Protein AF-A0A938BHH1-F1 (afdb_monomer)

Nearest PDB structures (foldseek):
  3c4q-assembly1_A  TM=8.054E-01  e=8.595E-05  Corynebacterium glutamicum
  3c48-assembly1_A  TM=5.389E-01  e=1.278E-04  Corynebacterium glutamicum
  4xsu-assembly1_A  TM=7.805E-01  e=1.476E-03  Nostoc sp. PCC 7120 = FACHB-418
  3c48-assembly1_B  TM=5.376E-01  e=4.202E-04  Corynebacterium glutamicum
  8qoy-assembly1_A  TM=5.980E-01  e=3.528E-02  Actinobacillus pleuropneumoniae

Mean predicted aligned error: 6.46 Å

Sequence (115 aa):
MWVQRILLDHVLTDTIVSISDVVTSHLVEERGVSPDRIVKIFNPVDTDRFHPGVSGVAVRQELGIPGNAVVIGNVSRFEKLKGYDRFLDIAAALIPEEPTLYFLMVGHGPEETPL

Solvent-accessible surface area (backbone atoms only — not comparable to full-atom values): 7222 Å² total; per-residue (Å²): 110,72,69,60,52,52,55,66,28,80,87,71,36,86,66,45,80,27,59,46,70,70,55,43,50,46,38,37,76,76,64,67,39,62,67,94,37,53,46,80,51,64,78,86,73,64,60,91,80,58,49,95,82,66,77,64,63,65,60,28,60,76,70,70,48,59,92,88,43,50,73,51,76,46,81,49,61,35,42,80,94,68,43,58,68,57,52,49,54,52,45,68,65,42,41,82,79,36,78,53,53,41,80,45,81,43,70,58,47,90,68,56,75,83,130

Secondary structure (DSSP, 8-state):
-HHHHHHHSTTT-S-EEESSHHHHHIIIIIT---GGGEEE-PPP--TTTSSTT---HHHHHHTT--TT-EEEEEES-SSGGG-HHHHHHHHHHHTTT-TTEEEEEE---TTPPP-

Foldseek 3Di:
DVVVLVCLDVPNAQAAEAADPVRLCCCCPVNVRDSVRYDYDHDDDDPVPDDPPDDCVVVCVVVVQDPQADEDEDADAPDVVSVVVVLVVVCVVPCVVDVSYHYYYHHYYPNDDDD

Structure (mmCIF, N/CA/C/O backbone):
data_AF-A0A938BHH1-F1
#
_entry.id   AF-A0A938BHH1-F1
#
loop_
_atom_site.group_PDB
_atom_site.id
_atom_site.type_symbol
_atom_site.label_atom_id
_atom_site.label_alt_id
_atom_site.label_comp_id
_atom_site.label_asym_id
_atom_site.label_entity_id
_atom_site.label_seq_id
_atom_site.pdbx_PDB_ins_code
_atom_site.Cartn_x
_atom_site.Cartn_y
_atom_site.Cartn_z
_atom_site.occupancy
_atom_site.B_iso_or_equiv
_atom_site.auth_seq_id
_atom_site.auth_comp_id
_atom_site.auth_asym_id
_atom_site.auth_atom_id
_atom_site.pdbx_PDB_model_num
ATOM 1 N N . MET A 1 1 ? 24.196 1.474 -13.546 1.00 52.25 1 MET A N 1
ATOM 2 C CA . MET A 1 1 ? 25.436 0.692 -13.787 1.00 52.25 1 MET A CA 1
ATOM 3 C C . MET A 1 1 ? 25.490 0.281 -15.256 1.00 52.25 1 MET A C 1
ATOM 5 O O . MET A 1 1 ? 24.443 -0.010 -15.813 1.00 52.25 1 MET A O 1
ATOM 9 N N . TRP A 1 2 ? 26.672 0.232 -15.871 1.00 57.12 2 TRP A N 1
ATOM 10 C CA . TRP A 1 2 ? 26.892 -0.168 -17.273 1.00 57.12 2 TRP A CA 1
ATOM 11 C C . TRP A 1 2 ? 26.218 -1.487 -17.710 1.00 57.12 2 TRP A C 1
ATOM 13 O O . TRP A 1 2 ? 25.630 -1.527 -18.784 1.00 57.12 2 TRP A O 1
ATOM 23 N N . VAL A 1 3 ? 26.194 -2.519 -16.857 1.00 63.72 3 VAL A N 1
ATOM 24 C CA . VAL A 1 3 ? 25.502 -3.802 -17.124 1.00 63.72 3 VAL A CA 1
ATOM 25 C C . VAL A 1 3 ? 24.006 -3.611 -17.393 1.00 63.72 3 VAL A C 1
ATOM 27 O O . VAL A 1 3 ? 23.453 -4.183 -18.325 1.00 63.72 3 VAL A O 1
ATOM 30 N N . GLN A 1 4 ? 23.353 -2.751 -16.611 1.00 62.34 4 GLN A N 1
ATOM 31 C CA . GLN A 1 4 ? 21.927 -2.464 -16.755 1.00 62.34 4 GLN A CA 1
ATOM 32 C C . GLN A 1 4 ? 21.632 -1.740 -18.075 1.00 62.34 4 GLN A C 1
ATOM 34 O O . GLN A 1 4 ? 20.589 -1.957 -18.672 1.00 62.34 4 GLN A O 1
ATOM 39 N N . ARG A 1 5 ? 22.578 -0.926 -18.562 1.00 64.62 5 ARG A N 1
ATOM 40 C CA . ARG A 1 5 ? 22.469 -0.257 -19.861 1.00 64.62 5 ARG A CA 1
ATOM 41 C C . ARG A 1 5 ? 22.570 -1.249 -21.019 1.00 64.62 5 ARG A C 1
ATOM 43 O O . ARG A 1 5 ? 21.797 -1.115 -21.947 1.00 64.62 5 ARG A O 1
ATOM 50 N N . ILE A 1 6 ? 23.450 -2.252 -20.934 1.00 65.44 6 ILE A N 1
ATOM 51 C CA . ILE A 1 6 ? 23.580 -3.315 -21.950 1.00 65.44 6 ILE A CA 1
ATOM 52 C C . ILE A 1 6 ? 22.319 -4.189 -22.005 1.00 65.44 6 ILE A C 1
ATOM 54 O O . ILE A 1 6 ? 21.841 -4.510 -23.085 1.00 65.44 6 ILE A O 1
ATOM 58 N N . LEU A 1 7 ? 21.756 -4.545 -20.846 1.00 69.56 7 LEU A N 1
ATOM 59 C CA . LEU A 1 7 ? 20.523 -5.339 -20.782 1.00 69.56 7 LEU A CA 1
ATOM 60 C C . LEU A 1 7 ? 19.300 -4.574 -21.303 1.00 69.56 7 LEU A C 1
ATOM 62 O O . LEU A 1 7 ? 18.398 -5.178 -21.868 1.00 69.56 7 LEU A O 1
ATOM 66 N N . LEU A 1 8 ? 19.259 -3.254 -21.123 1.00 69.50 8 LEU A N 1
ATOM 67 C CA . LEU A 1 8 ? 18.183 -2.402 -21.639 1.00 69.50 8 LEU A CA 1
ATOM 68 C C . LEU A 1 8 ? 18.419 -1.961 -23.099 1.00 69.50 8 LEU A C 1
ATOM 70 O O . LEU A 1 8 ? 17.522 -1.398 -23.731 1.00 69.50 8 LEU A O 1
ATOM 74 N N . ASP A 1 9 ? 19.601 -2.232 -23.657 1.00 67.75 9 ASP A N 1
ATOM 75 C CA . ASP A 1 9 ? 19.939 -1.948 -25.052 1.00 67.75 9 ASP A CA 1
ATOM 76 C C . ASP A 1 9 ? 19.239 -2.931 -26.012 1.00 67.75 9 ASP A C 1
ATOM 78 O O . ASP A 1 9 ? 18.754 -3.994 -25.620 1.00 67.75 9 ASP A O 1
ATOM 82 N N . HIS A 1 10 ? 19.163 -2.575 -27.291 1.00 65.62 10 HIS A N 1
ATOM 83 C CA . HIS A 1 10 ? 18.530 -3.363 -28.357 1.00 65.62 10 HIS A CA 1
ATOM 84 C C . HIS A 1 10 ? 19.254 -4.674 -28.675 1.00 65.62 10 HIS A C 1
ATOM 86 O O . HIS A 1 10 ? 18.728 -5.502 -29.408 1.00 65.62 10 HIS A O 1
ATOM 92 N N . VAL A 1 11 ? 20.466 -4.864 -28.153 1.00 69.69 11 VAL A N 1
ATOM 93 C CA . VAL A 1 11 ? 21.296 -6.031 -28.472 1.00 69.69 11 VAL A CA 1
ATOM 94 C C . VAL A 1 11 ? 20.800 -7.300 -27.770 1.00 69.69 11 VAL A C 1
ATOM 96 O O . VAL A 1 11 ? 21.000 -8.389 -28.297 1.00 69.69 11 VAL A O 1
ATOM 99 N N . LEU A 1 12 ? 20.170 -7.180 -26.594 1.00 80.19 12 LEU A N 1
ATOM 100 C CA . LEU A 1 12 ? 19.810 -8.337 -25.756 1.00 80.19 12 LEU A CA 1
ATOM 101 C C . LEU A 1 12 ? 18.330 -8.421 -25.367 1.00 80.19 12 LEU A C 1
ATOM 103 O O . LEU A 1 12 ? 17.922 -9.439 -24.811 1.00 80.19 12 LEU A O 1
ATOM 107 N N . THR A 1 13 ? 17.538 -7.381 -25.631 1.00 87.00 13 THR A N 1
ATOM 108 C CA . THR A 1 13 ? 16.140 -7.313 -25.189 1.00 87.00 13 THR A CA 1
ATOM 109 C C . THR A 1 13 ? 15.256 -6.794 -26.314 1.00 87.00 13 THR A C 1
ATOM 111 O O . THR A 1 13 ? 15.412 -5.657 -26.745 1.00 87.00 13 THR A O 1
ATOM 114 N N . ASP A 1 14 ? 14.278 -7.571 -26.768 1.00 88.81 14 ASP A N 1
ATOM 115 C CA . ASP A 1 14 ? 13.354 -7.121 -27.819 1.00 88.81 14 ASP A CA 1
ATOM 116 C C . ASP A 1 14 ? 12.275 -6.177 -27.275 1.00 88.81 14 ASP A C 1
ATOM 118 O O . ASP A 1 14 ? 11.867 -5.217 -27.926 1.00 88.81 14 ASP A O 1
ATOM 122 N N . THR A 1 15 ? 11.805 -6.428 -26.053 1.00 91.81 15 THR A N 1
ATOM 123 C CA . THR A 1 15 ? 10.688 -5.703 -25.436 1.00 91.81 15 THR A C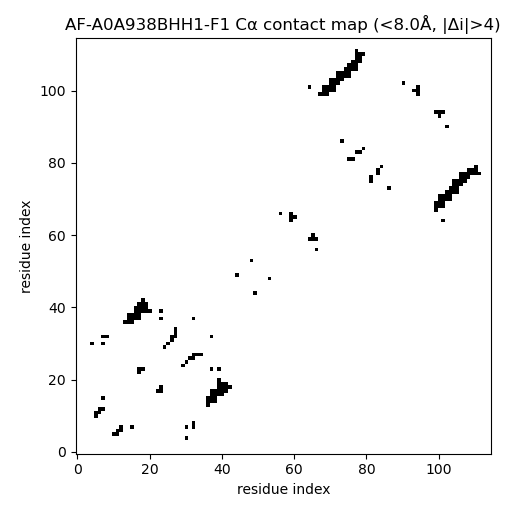A 1
ATOM 124 C C . THR A 1 15 ? 10.862 -5.640 -23.925 1.00 91.81 15 THR A C 1
ATOM 126 O O . THR A 1 15 ? 11.313 -6.597 -23.298 1.00 91.81 15 THR A O 1
ATOM 129 N N . ILE A 1 16 ? 10.478 -4.513 -23.331 1.00 93.19 16 ILE A N 1
ATOM 130 C CA . ILE A 1 16 ? 10.483 -4.299 -21.885 1.00 93.19 16 ILE A CA 1
ATOM 131 C C . ILE A 1 16 ? 9.040 -4.167 -21.414 1.00 93.19 16 ILE A C 1
ATOM 133 O O . ILE A 1 16 ? 8.290 -3.329 -21.911 1.00 93.19 16 ILE A O 1
ATOM 137 N N . VAL A 1 17 ? 8.655 -4.973 -20.427 1.00 94.69 17 VAL A N 1
ATOM 138 C CA . VAL A 1 17 ? 7.342 -4.855 -19.789 1.00 94.69 17 VAL A CA 1
ATOM 139 C C . VAL A 1 17 ? 7.453 -3.952 -18.565 1.00 94.69 17 VAL A C 1
ATOM 141 O O . VAL A 1 17 ? 8.243 -4.221 -17.660 1.00 94.69 17 VAL A O 1
ATOM 144 N N . SER A 1 18 ? 6.664 -2.879 -18.531 1.00 95.44 18 SER A N 1
ATOM 145 C CA . SER A 1 18 ? 6.553 -1.979 -17.377 1.00 95.44 18 SER A CA 1
ATOM 146 C C . SER A 1 18 ? 5.208 -2.156 -16.674 1.00 95.44 18 SER A C 1
ATOM 148 O O . SER A 1 18 ? 4.209 -2.497 -17.299 1.00 95.44 18 SER A O 1
ATOM 150 N N . ILE A 1 19 ? 5.170 -1.901 -15.365 1.00 96.12 19 ILE A N 1
ATOM 151 C CA . ILE A 1 19 ? 3.971 -2.147 -14.539 1.00 96.12 19 ILE A CA 1
ATOM 152 C C . ILE A 1 19 ? 3.189 -0.880 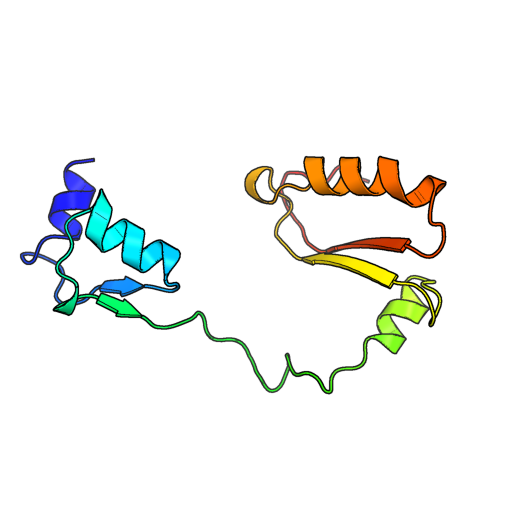-14.181 1.00 96.12 19 ILE A C 1
ATOM 154 O O . ILE A 1 19 ? 2.130 -0.956 -13.563 1.00 96.12 19 ILE A O 1
ATOM 158 N N . SER A 1 20 ? 3.725 0.295 -14.507 1.00 95.44 20 SER A N 1
ATOM 159 C CA . SER A 1 20 ? 3.115 1.582 -14.177 1.00 95.44 20 SER A CA 1
ATOM 160 C C . SER A 1 20 ? 3.655 2.700 -15.062 1.00 95.44 20 SER A C 1
ATOM 162 O O . SER A 1 20 ? 4.704 2.566 -15.700 1.00 95.44 20 SER A O 1
ATOM 164 N N . ASP A 1 21 ? 2.950 3.830 -15.069 1.00 95.31 21 ASP A N 1
ATOM 165 C CA . ASP A 1 21 ? 3.414 5.050 -15.733 1.00 95.31 21 ASP A CA 1
ATOM 166 C C . ASP A 1 21 ? 4.722 5.560 -15.131 1.00 95.31 21 ASP A C 1
ATOM 168 O O . ASP A 1 21 ? 5.643 5.877 -15.870 1.00 95.31 21 ASP A O 1
ATOM 172 N N . VAL A 1 22 ? 4.864 5.508 -13.804 1.00 95.19 22 VAL A N 1
ATOM 173 C CA . VAL A 1 22 ? 6.094 5.926 -13.110 1.00 95.19 22 VAL A CA 1
ATOM 174 C C . VAL A 1 22 ? 7.305 5.115 -13.576 1.00 95.19 22 VAL A C 1
ATOM 176 O O . VAL A 1 22 ? 8.355 5.677 -13.875 1.00 95.19 22 VAL A O 1
ATOM 179 N N . VAL A 1 23 ? 7.164 3.789 -13.676 1.00 94.75 23 VAL A N 1
ATOM 180 C CA . VAL A 1 23 ? 8.251 2.925 -14.163 1.00 94.75 23 VAL A CA 1
ATOM 181 C C . VAL A 1 23 ? 8.533 3.194 -15.641 1.00 94.75 23 VAL A C 1
ATOM 183 O O . VAL A 1 23 ? 9.692 3.214 -16.044 1.00 94.75 23 VAL A O 1
ATOM 186 N N . THR A 1 24 ? 7.494 3.430 -16.444 1.00 95.00 24 THR A N 1
ATOM 187 C CA . THR A 1 24 ? 7.635 3.753 -17.872 1.00 95.00 24 THR A CA 1
ATOM 188 C C . THR A 1 24 ? 8.405 5.057 -18.070 1.00 95.00 24 THR A C 1
ATOM 190 O O . THR A 1 24 ? 9.400 5.064 -18.790 1.00 95.00 24 THR A O 1
ATOM 193 N N . SER A 1 25 ? 8.011 6.129 -17.379 1.00 95.44 25 SER A N 1
ATOM 194 C CA . SER A 1 25 ? 8.716 7.414 -17.396 1.00 95.44 25 SER A CA 1
ATOM 195 C C . SER A 1 25 ? 10.165 7.264 -16.952 1.00 95.44 25 SER A C 1
ATOM 197 O O . SER A 1 25 ? 11.058 7.720 -17.655 1.00 95.44 25 SER A O 1
ATOM 199 N N . HIS A 1 26 ? 10.433 6.529 -15.867 1.00 94.44 26 HIS A N 1
ATOM 200 C CA . HIS A 1 26 ? 11.806 6.269 -15.423 1.00 94.44 26 HIS A CA 1
ATOM 201 C C . HIS A 1 26 ? 12.650 5.559 -16.500 1.00 94.44 26 HIS A C 1
ATOM 203 O O . HIS A 1 26 ? 13.813 5.901 -16.713 1.00 94.44 26 HIS A O 1
ATOM 209 N N . LEU A 1 27 ? 12.084 4.576 -17.209 1.00 92.69 27 LEU A N 1
ATOM 210 C CA . LEU A 1 27 ? 12.780 3.867 -18.289 1.00 92.69 27 LEU A CA 1
ATOM 211 C C . LEU A 1 27 ? 13.087 4.782 -19.485 1.00 92.69 27 LEU A C 1
ATOM 213 O O . LEU A 1 27 ? 14.172 4.697 -20.059 1.00 92.69 27 LEU A O 1
ATOM 217 N N . VAL A 1 28 ? 12.165 5.666 -19.851 1.00 93.12 28 VAL A N 1
ATOM 218 C CA . VAL A 1 28 ? 12.359 6.587 -20.979 1.00 93.12 28 VAL A CA 1
ATOM 219 C C . VAL A 1 28 ? 13.325 7.709 -20.601 1.00 93.12 28 VAL A C 1
ATOM 221 O O . VAL A 1 28 ? 14.350 7.895 -21.253 1.00 93.12 28 VAL A O 1
ATOM 224 N N . GLU A 1 29 ? 13.027 8.432 -19.526 1.00 94.31 29 GLU A N 1
ATOM 225 C CA . GLU A 1 29 ? 13.687 9.688 -19.162 1.00 94.31 29 GLU A CA 1
ATOM 226 C C . GLU A 1 29 ? 15.067 9.457 -18.543 1.00 94.31 29 GLU A C 1
ATOM 228 O O . GLU A 1 29 ? 16.029 10.142 -18.886 1.00 94.31 29 GLU A O 1
ATOM 233 N N . GLU A 1 30 ?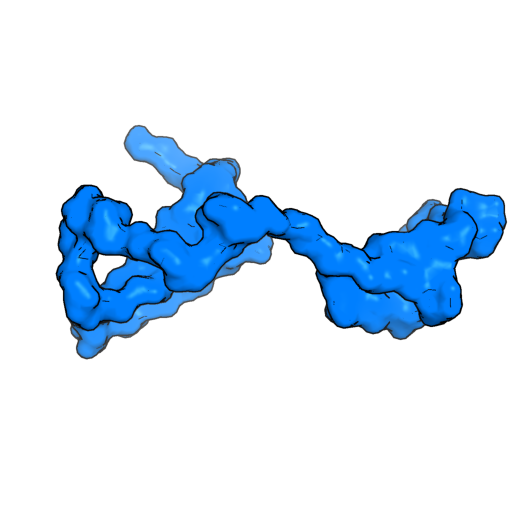 15.192 8.467 -17.656 1.00 91.06 30 GLU A N 1
ATOM 234 C CA . GLU A 1 30 ? 16.438 8.228 -16.920 1.00 91.06 30 GLU A CA 1
ATOM 235 C C . GLU A 1 30 ? 17.276 7.088 -17.503 1.00 91.06 30 GLU A C 1
ATOM 237 O O . GLU A 1 30 ? 18.487 7.018 -17.260 1.00 91.06 30 GLU A O 1
ATOM 242 N N . ARG A 1 31 ? 16.657 6.158 -18.246 1.00 87.50 31 ARG A N 1
ATOM 243 C CA . ARG A 1 31 ? 17.358 5.005 -18.843 1.00 87.50 31 ARG A CA 1
ATOM 244 C C . ARG A 1 31 ? 17.504 5.083 -20.359 1.00 87.50 31 ARG A C 1
ATOM 246 O O . ARG A 1 31 ? 18.265 4.283 -20.899 1.00 87.50 31 ARG A O 1
ATOM 253 N N . GLY A 1 32 ? 16.860 6.045 -21.025 1.00 88.75 32 GLY A N 1
ATOM 254 C CA . GLY A 1 32 ? 16.977 6.250 -22.471 1.00 88.75 32 GLY A CA 1
ATOM 255 C C . GLY A 1 32 ? 16.397 5.104 -23.301 1.00 88.75 32 GLY A C 1
ATOM 256 O O . GLY A 1 32 ? 16.836 4.880 -24.427 1.00 88.75 32 GLY A O 1
ATOM 257 N N . VAL A 1 33 ? 15.458 4.340 -22.738 1.00 90.50 33 VAL A N 1
ATOM 258 C CA . VAL A 1 33 ? 14.777 3.262 -23.455 1.00 90.50 33 VAL A CA 1
ATOM 259 C C . VAL A 1 33 ? 13.803 3.874 -24.455 1.00 90.50 33 VAL A C 1
ATOM 261 O O . VAL A 1 33 ? 13.001 4.738 -24.102 1.00 90.50 33 VAL A O 1
ATOM 264 N N . SER A 1 34 ? 13.854 3.399 -25.699 1.00 90.62 34 SER A N 1
ATOM 265 C CA . SER A 1 34 ? 12.931 3.842 -26.740 1.00 90.62 34 SER A CA 1
ATOM 266 C C . SER A 1 34 ? 11.480 3.461 -26.380 1.00 90.62 34 SER A C 1
ATOM 268 O O . SER A 1 34 ? 11.234 2.284 -26.090 1.00 90.62 34 SER A O 1
ATOM 270 N N . PRO A 1 35 ? 10.516 4.406 -26.364 1.00 91.62 35 PRO A N 1
ATOM 271 C CA . PRO A 1 35 ? 9.146 4.147 -25.905 1.00 91.62 35 PRO A CA 1
ATOM 272 C C . PRO A 1 35 ? 8.405 3.043 -26.669 1.00 91.62 35 PRO A C 1
ATOM 274 O O . PRO A 1 35 ? 7.603 2.326 -26.082 1.00 91.62 35 PRO A O 1
ATOM 277 N N . ASP A 1 36 ? 8.695 2.872 -27.958 1.00 93.06 36 ASP A N 1
ATOM 278 C CA . ASP A 1 36 ? 8.140 1.830 -28.834 1.00 93.06 36 ASP A CA 1
ATOM 279 C C . ASP A 1 36 ? 8.518 0.401 -28.411 1.00 93.06 36 ASP A C 1
ATOM 281 O O . ASP A 1 36 ? 7.878 -0.557 -28.837 1.00 93.06 36 ASP A O 1
ATOM 285 N N . ARG A 1 37 ? 9.513 0.246 -27.530 1.00 91.75 37 ARG A N 1
ATOM 286 C CA . ARG A 1 37 ? 9.911 -1.049 -26.954 1.00 91.75 37 ARG A CA 1
ATOM 287 C C . ARG A 1 37 ? 9.268 -1.343 -25.610 1.00 91.75 37 ARG A C 1
ATOM 289 O O . ARG A 1 37 ? 9.500 -2.420 -25.057 1.00 91.75 37 ARG A O 1
ATOM 296 N N . ILE A 1 38 ? 8.554 -0.382 -25.030 1.00 94.50 38 ILE A N 1
ATOM 297 C CA . ILE A 1 38 ? 7.953 -0.542 -23.713 1.00 94.50 38 ILE A CA 1
ATOM 298 C C . ILE A 1 38 ? 6.491 -0.921 -23.894 1.00 94.50 38 ILE A C 1
ATOM 300 O O . ILE A 1 38 ? 5.695 -0.165 -24.444 1.00 94.50 38 ILE A O 1
ATOM 304 N N . VAL A 1 39 ? 6.121 -2.080 -23.362 1.00 96.44 39 VAL A N 1
ATOM 305 C CA . VAL A 1 39 ? 4.725 -2.498 -23.257 1.00 96.44 39 VAL A CA 1
ATOM 306 C C . VAL A 1 39 ? 4.314 -2.385 -21.798 1.00 96.44 39 VAL A C 1
ATOM 308 O O . VAL A 1 39 ? 4.834 -3.087 -20.933 1.00 96.44 39 VAL A O 1
ATOM 311 N N . LYS A 1 40 ? 3.373 -1.487 -21.506 1.00 95.81 40 LYS A N 1
ATOM 312 C CA . LYS A 1 40 ? 2.851 -1.327 -20.148 1.00 95.81 40 LYS A CA 1
ATOM 313 C C . LYS A 1 40 ? 1.780 -2.381 -19.873 1.00 95.81 40 LYS A C 1
ATOM 315 O O . LYS A 1 40 ? 0.725 -2.366 -20.503 1.00 95.81 40 LYS A O 1
ATOM 320 N N . ILE A 1 41 ? 2.038 -3.259 -18.910 1.00 95.44 41 ILE A N 1
ATOM 321 C CA . ILE A 1 41 ? 1.108 -4.278 -18.417 1.00 95.44 41 ILE A CA 1
ATOM 322 C C . ILE A 1 41 ? 1.048 -4.147 -16.898 1.00 95.44 41 ILE A C 1
ATOM 324 O O . ILE A 1 41 ? 2.025 -4.421 -16.204 1.00 95.44 41 ILE A O 1
ATOM 328 N N . PHE A 1 42 ? -0.100 -3.718 -16.373 1.00 92.00 42 PHE A N 1
ATOM 329 C CA . PHE A 1 42 ? -0.306 -3.643 -14.928 1.00 92.00 42 PHE A CA 1
ATOM 330 C C . PHE A 1 42 ? -0.208 -5.030 -14.292 1.00 92.00 42 PHE A C 1
ATOM 332 O O . PHE A 1 42 ? -0.577 -6.033 -14.905 1.00 92.00 42 PHE A O 1
ATOM 339 N N . ASN A 1 43 ? 0.259 -5.078 -13.042 1.00 91.56 43 ASN A N 1
ATOM 340 C CA . ASN A 1 43 ? 0.302 -6.330 -12.296 1.00 91.56 43 ASN A CA 1
ATOM 341 C C . ASN A 1 43 ? -1.105 -6.948 -12.235 1.00 91.56 43 ASN A C 1
ATOM 343 O O . ASN A 1 43 ? -2.046 -6.252 -11.839 1.00 91.56 43 ASN A O 1
ATOM 347 N N . PRO A 1 44 ? -1.262 -8.229 -12.611 1.00 92.25 44 PRO A N 1
ATOM 348 C CA . PRO A 1 44 ? -2.554 -8.885 -12.554 1.00 92.25 44 PRO A CA 1
ATOM 349 C C . PRO A 1 44 ? -3.016 -9.022 -11.101 1.00 92.25 44 PRO A C 1
ATOM 351 O O . PRO A 1 44 ? -2.213 -9.206 -10.184 1.00 92.25 44 PRO 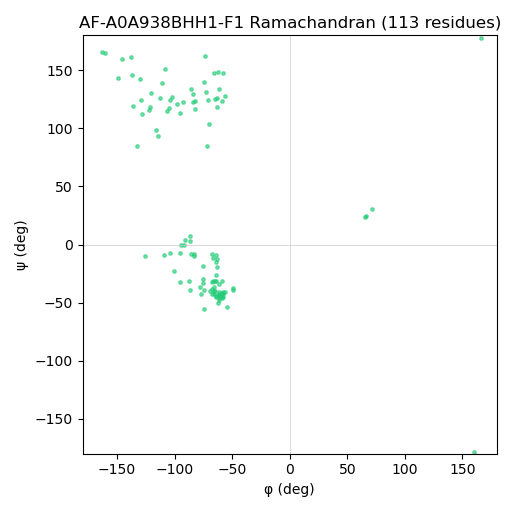A O 1
ATOM 354 N N . VAL A 1 45 ? -4.329 -8.963 -10.909 1.00 92.94 45 VAL A N 1
ATOM 355 C CA . VAL A 1 45 ? -5.001 -9.208 -9.633 1.00 92.94 45 VAL A CA 1
ATOM 356 C C . VAL A 1 45 ? -6.131 -10.205 -9.868 1.00 92.94 45 VAL A C 1
ATOM 358 O O . VAL A 1 45 ? -6.771 -10.178 -10.917 1.00 92.94 45 VAL A O 1
ATOM 361 N N . ASP A 1 46 ? -6.352 -11.104 -8.913 1.00 95.81 46 ASP A N 1
ATOM 362 C CA . ASP A 1 46 ? -7.462 -12.057 -8.952 1.00 95.81 46 ASP A CA 1
ATOM 363 C C . ASP A 1 46 ? -8.787 -11.309 -8.737 1.00 95.81 46 ASP A C 1
ATOM 365 O O . ASP A 1 46 ? -9.095 -10.895 -7.622 1.00 95.81 46 ASP A O 1
ATOM 369 N N . THR A 1 47 ? -9.558 -11.097 -9.801 1.00 95.75 47 THR A N 1
ATOM 370 C CA . THR A 1 47 ? -10.813 -10.333 -9.738 1.00 95.75 47 THR A CA 1
ATOM 371 C C . THR A 1 47 ? -11.967 -11.099 -9.103 1.00 95.75 47 THR A C 1
ATOM 373 O O . THR A 1 47 ? -12.927 -10.468 -8.669 1.00 95.75 47 THR A O 1
ATOM 376 N N . ASP A 1 48 ? -11.881 -12.428 -9.014 1.00 95.94 48 ASP A N 1
ATOM 377 C CA . ASP A 1 48 ? -12.882 -13.237 -8.313 1.00 95.94 48 ASP A CA 1
ATOM 378 C C . ASP A 1 48 ? -12.698 -13.105 -6.799 1.00 95.94 48 ASP A C 1
ATOM 380 O O . ASP A 1 48 ? -13.665 -13.097 -6.039 1.00 95.94 48 ASP A O 1
ATOM 384 N N . ARG A 1 49 ? -11.450 -12.936 -6.350 1.00 94.69 49 ARG A N 1
ATOM 385 C CA . ARG A 1 49 ? -11.112 -12.689 -4.945 1.00 94.69 49 ARG A CA 1
ATOM 386 C C . ARG A 1 49 ? -11.161 -11.212 -4.553 1.00 94.69 49 ARG A C 1
ATOM 388 O O . ARG A 1 49 ? -11.555 -10.894 -3.434 1.00 94.69 49 ARG A O 1
ATOM 395 N N . PHE A 1 50 ? -10.709 -10.314 -5.424 1.00 93.56 50 PHE A N 1
ATOM 396 C CA . PHE A 1 50 ? -10.569 -8.883 -5.152 1.00 93.56 50 PHE A CA 1
ATOM 397 C C . PHE A 1 50 ? -11.532 -8.083 -6.025 1.00 93.56 50 PHE A C 1
ATOM 399 O O . PHE A 1 50 ? -11.217 -7.696 -7.150 1.00 93.56 50 PHE A O 1
ATOM 406 N N . HIS A 1 51 ? -12.710 -7.794 -5.477 1.00 95.31 51 HIS A N 1
ATOM 407 C CA . HIS A 1 51 ? -13.729 -7.004 -6.158 1.00 95.31 51 HIS A CA 1
ATOM 408 C C . HIS A 1 51 ? -14.528 -6.137 -5.169 1.00 95.31 51 HIS A C 1
ATOM 410 O O . HIS A 1 51 ? -14.589 -6.448 -3.978 1.00 95.31 51 HIS A O 1
ATOM 416 N N . PRO A 1 52 ? -15.207 -5.070 -5.635 1.00 94.19 52 PRO A N 1
ATOM 417 C CA . PRO A 1 52 ? -15.954 -4.151 -4.764 1.00 94.19 52 PRO A CA 1
ATOM 418 C C . PRO A 1 52 ? -17.129 -4.779 -3.997 1.00 94.19 52 PRO A C 1
ATOM 420 O O . PRO A 1 52 ? -17.682 -4.153 -3.100 1.00 94.19 52 PRO A O 1
ATOM 423 N N . GLY A 1 53 ? -17.535 -5.996 -4.368 1.00 95.38 53 GLY A N 1
ATOM 424 C CA . GLY A 1 53 ? -18.608 -6.737 -3.701 1.00 95.38 53 GLY A CA 1
ATOM 425 C C . GLY A 1 53 ? -18.159 -7.501 -2.452 1.00 95.38 53 GLY A C 1
ATOM 426 O O . GLY A 1 53 ? -19.007 -8.032 -1.738 1.00 95.38 53 GLY A O 1
ATOM 427 N N . VAL A 1 54 ? -16.853 -7.578 -2.178 1.00 93.81 54 VAL A N 1
ATOM 428 C CA . VAL A 1 54 ? -16.335 -8.221 -0.965 1.00 93.81 54 VAL A CA 1
ATOM 429 C C . VAL A 1 54 ? -16.667 -7.357 0.252 1.00 93.81 54 VAL A C 1
ATOM 431 O O . VAL A 1 54 ? -16.302 -6.185 0.322 1.00 93.81 54 VAL A O 1
ATOM 434 N N . SER A 1 55 ? -17.351 -7.942 1.236 1.00 93.62 55 SER A N 1
ATOM 435 C CA . SER A 1 55 ? -17.712 -7.253 2.478 1.00 93.62 55 SER A CA 1
ATOM 436 C C . SER A 1 55 ? -16.592 -7.323 3.516 1.00 93.62 55 SER A C 1
ATOM 438 O O . SER A 1 55 ? -16.070 -8.395 3.810 1.00 93.62 55 SER A O 1
ATOM 440 N N . GLY A 1 56 ? -16.281 -6.186 4.145 1.00 93.00 56 GLY A N 1
ATOM 441 C CA . GLY A 1 56 ? -15.346 -6.105 5.274 1.00 93.00 56 GLY A CA 1
A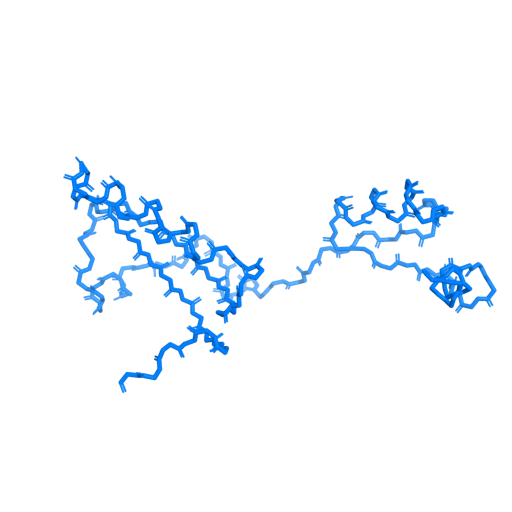TOM 442 C C . GLY A 1 56 ? -15.975 -6.354 6.652 1.00 93.00 56 GLY A C 1
ATOM 443 O O . GLY A 1 56 ? -15.285 -6.213 7.659 1.00 93.00 56 GLY A O 1
ATOM 444 N N . VAL A 1 57 ? -17.274 -6.676 6.735 1.00 95.50 57 VAL A N 1
ATOM 445 C CA . VAL A 1 57 ? -18.009 -6.772 8.015 1.00 95.50 57 VAL A CA 1
ATOM 446 C C . VAL A 1 57 ? -17.429 -7.839 8.943 1.00 95.50 57 VAL A C 1
ATOM 448 O O . VAL A 1 57 ? -17.238 -7.559 10.122 1.00 95.50 57 VAL A O 1
ATOM 451 N N . ALA A 1 58 ? -17.108 -9.026 8.420 1.00 95.12 58 ALA A N 1
ATOM 452 C CA . ALA A 1 58 ? -16.574 -10.123 9.230 1.00 95.12 58 ALA A CA 1
ATOM 453 C C . ALA A 1 58 ? -15.236 -9.747 9.889 1.00 95.12 58 ALA A C 1
ATOM 455 O O . ALA A 1 58 ? -15.080 -9.899 11.095 1.00 95.12 58 ALA A O 1
ATOM 456 N N . VAL A 1 59 ? -14.317 -9.153 9.119 1.00 94.69 59 VAL A N 1
ATOM 457 C CA . VAL A 1 59 ? -13.009 -8.696 9.622 1.00 94.69 59 VAL A CA 1
ATOM 45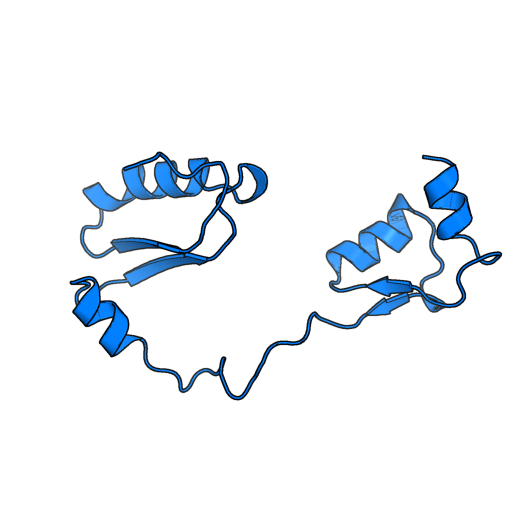8 C C . VAL A 1 59 ? -13.171 -7.576 10.650 1.00 94.69 59 VAL A C 1
ATOM 460 O O . VAL A 1 59 ? -12.489 -7.561 11.669 1.00 94.69 59 VAL A O 1
ATOM 463 N N . ARG A 1 60 ? -14.103 -6.640 10.427 1.00 96.19 60 ARG A N 1
ATOM 464 C CA . ARG A 1 60 ? -14.395 -5.587 11.411 1.00 96.19 60 ARG A CA 1
ATOM 465 C C . ARG A 1 60 ? -14.889 -6.170 12.730 1.00 96.19 60 ARG A C 1
ATOM 467 O O . ARG A 1 60 ? -14.433 -5.731 13.777 1.00 96.19 60 ARG A O 1
ATOM 474 N N . GLN A 1 61 ? -15.784 -7.155 12.683 1.00 96.56 61 GLN A N 1
ATOM 475 C CA . GLN A 1 61 ? -16.288 -7.831 13.880 1.00 96.56 61 GLN A CA 1
ATOM 476 C C . GLN A 1 61 ? -15.181 -8.593 14.612 1.00 96.56 61 GLN A C 1
ATOM 478 O O . GLN A 1 61 ? -15.061 -8.454 15.825 1.00 96.56 61 GLN A O 1
ATOM 483 N N . GLU A 1 62 ? -14.356 -9.341 13.879 1.00 96.94 62 GLU A N 1
ATOM 484 C CA . GLU A 1 62 ? -13.213 -10.082 14.424 1.00 96.94 62 GLU A CA 1
ATOM 485 C C . GLU A 1 62 ? -12.222 -9.161 15.148 1.00 96.94 62 GLU A C 1
ATOM 487 O O . GLU A 1 62 ? -11.751 -9.485 16.235 1.00 96.94 62 GLU A O 1
ATOM 492 N N . LEU A 1 63 ? -11.960 -7.980 14.582 1.00 96.06 63 LEU A N 1
ATOM 493 C CA . LEU A 1 63 ? -11.022 -6.997 15.127 1.00 96.06 63 LEU A CA 1
ATOM 494 C C . LEU A 1 63 ? -11.668 -5.982 16.089 1.00 96.06 63 LEU A C 1
ATOM 496 O O . LEU A 1 63 ? -11.000 -5.049 16.528 1.00 96.06 63 LEU A O 1
ATOM 500 N N . GLY A 1 64 ? -12.962 -6.116 16.400 1.00 96.50 64 GLY A N 1
ATOM 501 C CA . GLY A 1 64 ? -13.678 -5.188 17.284 1.00 96.50 64 GLY A CA 1
ATOM 502 C C . GLY A 1 64 ? -13.821 -3.758 16.739 1.00 96.50 64 GLY A C 1
ATOM 503 O O . GLY A 1 64 ? -13.994 -2.818 17.512 1.00 96.50 64 GLY A O 1
ATOM 504 N N . ILE A 1 65 ? -13.749 -3.573 15.419 1.00 96.94 65 ILE A N 1
ATOM 505 C CA . ILE A 1 65 ? -13.865 -2.272 14.751 1.00 96.94 65 ILE A CA 1
ATOM 506 C C . ILE A 1 65 ? -15.354 -1.905 14.594 1.00 96.94 65 ILE A C 1
ATOM 508 O O . ILE A 1 65 ? -16.099 -2.648 13.943 1.00 96.94 65 ILE A O 1
ATOM 512 N N . PRO A 1 66 ? -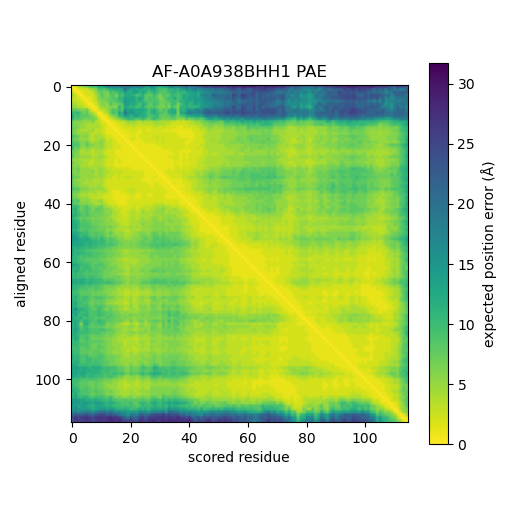15.807 -0.744 15.108 1.00 96.38 66 PRO A N 1
ATOM 513 C CA . PRO A 1 66 ? -17.184 -0.287 14.946 1.00 96.38 66 PRO A CA 1
ATOM 514 C C . PRO A 1 66 ? -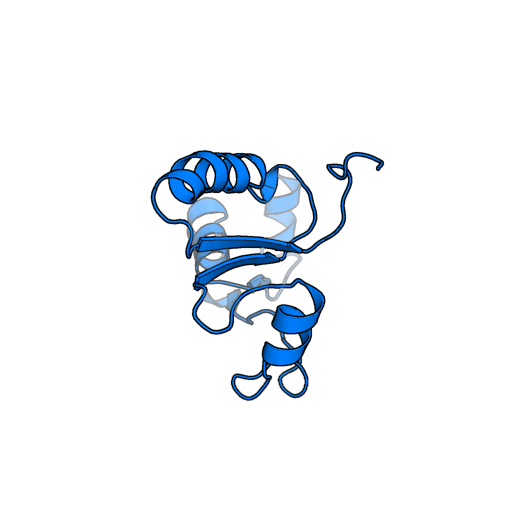17.604 -0.149 13.476 1.00 96.38 66 PRO A C 1
ATOM 516 O O . PRO A 1 66 ? -16.819 0.226 12.602 1.00 96.38 66 PRO A O 1
ATOM 519 N N . GLY A 1 67 ? -18.883 -0.404 13.188 1.00 94.81 67 GLY A N 1
ATOM 520 C CA . GLY A 1 67 ? -19.417 -0.325 11.822 1.00 94.81 67 GLY A CA 1
ATOM 521 C C . GLY A 1 67 ? -19.373 1.082 11.211 1.00 94.81 67 GLY A C 1
ATOM 522 O O . GLY A 1 67 ? -19.278 1.216 9.996 1.00 94.81 67 GLY A O 1
ATOM 523 N N . ASN A 1 68 ? -19.400 2.123 12.046 1.00 94.06 68 ASN A N 1
ATOM 524 C CA . ASN A 1 68 ? -19.288 3.528 11.649 1.00 94.06 68 ASN A CA 1
ATOM 525 C C . ASN A 1 68 ? -17.843 4.060 11.665 1.00 94.06 68 ASN A C 1
ATOM 527 O O . ASN A 1 68 ? -17.638 5.231 11.357 1.00 94.06 68 ASN A O 1
ATOM 531 N N . ALA A 1 69 ? -16.856 3.237 12.036 1.00 96.62 69 ALA A N 1
ATOM 532 C CA . ALA A 1 69 ? -15.462 3.655 12.092 1.00 96.62 69 ALA A CA 1
ATOM 533 C C . ALA A 1 69 ? -14.845 3.792 10.695 1.00 96.62 69 ALA A C 1
ATOM 535 O O . ALA A 1 69 ? -15.025 2.930 9.817 1.00 96.62 69 ALA A O 1
ATOM 536 N N . VAL A 1 70 ? -14.031 4.831 10.525 1.00 96.62 70 VAL A N 1
ATOM 537 C CA . VAL A 1 70 ? -13.194 5.016 9.338 1.00 96.62 70 VAL A CA 1
ATOM 538 C C . VAL A 1 70 ? -11.913 4.217 9.541 1.00 96.62 70 VAL A C 1
ATOM 540 O O . VAL A 1 70 ? -11.197 4.415 10.518 1.00 96.62 70 VAL A O 1
ATOM 543 N N . VAL A 1 71 ? -11.624 3.302 8.615 1.00 96.56 71 VAL A N 1
ATOM 544 C CA . VAL A 1 71 ? -10.426 2.457 8.685 1.00 96.56 71 VAL A CA 1
ATOM 545 C C . VAL A 1 71 ? -9.403 2.959 7.680 1.00 96.56 71 VAL A C 1
ATOM 547 O O . VAL A 1 71 ? -9.648 2.928 6.475 1.00 96.56 71 VAL A O 1
ATOM 550 N N . ILE A 1 72 ? -8.251 3.388 8.183 1.00 96.88 72 ILE A N 1
ATOM 551 C CA . ILE A 1 72 ? -7.067 3.708 7.392 1.00 96.88 72 ILE A CA 1
ATOM 552 C C . ILE A 1 72 ? -6.185 2.458 7.394 1.00 96.88 72 ILE A C 1
ATOM 554 O O . ILE A 1 72 ? -5.710 2.025 8.441 1.00 96.88 72 ILE A O 1
ATOM 558 N N . GLY A 1 73 ? -6.022 1.831 6.228 1.00 94.50 73 GLY A N 1
ATOM 559 C CA . GLY A 1 73 ? -5.324 0.552 6.087 1.00 94.50 73 GLY A CA 1
ATOM 560 C C . GLY A 1 73 ? -3.985 0.664 5.359 1.00 94.50 73 GLY A C 1
ATOM 561 O O . GLY A 1 73 ? -3.895 1.339 4.335 1.00 94.50 73 GLY A O 1
ATOM 562 N N . ASN A 1 74 ? -2.970 -0.058 5.836 1.00 94.31 74 ASN A N 1
ATOM 563 C CA . ASN A 1 74 ? -1.738 -0.350 5.101 1.00 94.31 74 ASN A CA 1
ATOM 564 C C . ASN A 1 74 ? -1.580 -1.869 4.976 1.00 94.31 74 ASN A C 1
ATOM 566 O O . ASN A 1 74 ? -1.487 -2.567 5.983 1.00 94.31 74 ASN A O 1
ATOM 570 N N . VAL A 1 75 ? -1.568 -2.375 3.740 1.00 93.88 75 VAL A N 1
ATOM 571 C CA . VAL A 1 75 ? -1.370 -3.800 3.450 1.00 93.88 75 VAL A CA 1
ATOM 572 C C . VAL A 1 75 ? -0.078 -3.960 2.662 1.00 93.88 75 VAL A C 1
ATOM 574 O O . VAL A 1 75 ? -0.042 -3.724 1.452 1.00 93.88 75 VAL A O 1
ATOM 577 N N . SER A 1 76 ? 1.006 -4.326 3.337 1.00 93.31 76 SER A N 1
ATOM 578 C CA . SER A 1 76 ? 2.307 -4.514 2.696 1.00 93.31 76 SER A CA 1
ATOM 579 C C . SER A 1 76 ? 3.277 -5.309 3.571 1.00 93.31 76 SER A C 1
ATOM 581 O O . SER A 1 76 ? 3.059 -5.491 4.762 1.00 93.31 76 SER A O 1
ATOM 583 N N . ARG A 1 77 ? 4.381 -5.790 2.997 1.00 92.44 77 ARG A N 1
ATOM 584 C CA . ARG A 1 77 ? 5.448 -6.443 3.770 1.00 92.44 77 ARG A CA 1
ATOM 585 C C . ARG A 1 77 ? 6.043 -5.468 4.791 1.00 92.44 77 ARG A C 1
ATOM 587 O O . ARG A 1 77 ? 6.342 -4.342 4.411 1.00 92.44 77 ARG A O 1
ATOM 594 N N . PHE A 1 78 ? 6.242 -5.888 6.039 1.00 90.75 78 PHE A N 1
ATOM 595 C CA . PHE A 1 78 ? 6.789 -5.036 7.104 1.00 90.75 78 PHE A CA 1
ATOM 596 C C . PHE A 1 78 ? 8.278 -4.781 6.875 1.00 90.75 78 PHE A C 1
ATOM 598 O O . PHE A 1 78 ? 9.152 -5.500 7.352 1.00 90.75 78 PHE A O 1
ATOM 605 N N . GLU A 1 79 ? 8.544 -3.767 6.060 1.00 89.88 79 GLU A N 1
ATOM 606 C CA . GLU A 1 79 ? 9.863 -3.291 5.677 1.00 89.88 79 GLU A CA 1
ATOM 607 C C . GLU A 1 79 ? 9.870 -1.768 5.708 1.00 89.88 79 GLU A C 1
ATOM 609 O O . GLU A 1 79 ? 8.896 -1.121 5.313 1.00 89.88 79 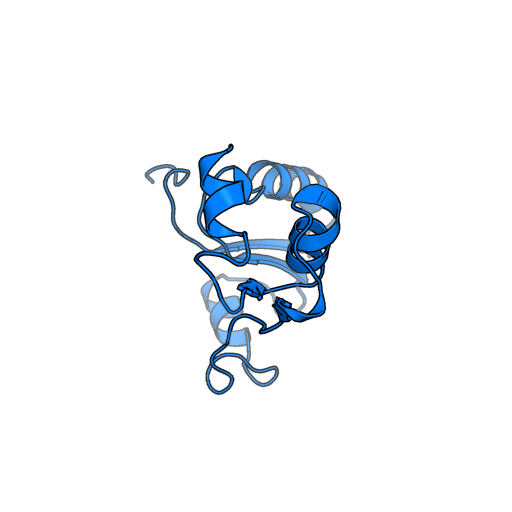GLU A O 1
ATOM 614 N N . LYS A 1 80 ? 11.008 -1.183 6.082 1.00 86.38 80 LYS A N 1
ATOM 615 C CA . LYS A 1 80 ? 11.192 0.271 6.162 1.00 86.38 80 LYS A CA 1
ATOM 616 C C . LYS A 1 80 ? 10.733 1.035 4.912 1.00 86.38 80 LYS A C 1
ATOM 618 O O . LYS A 1 80 ? 10.144 2.106 5.015 1.00 86.38 80 LYS A O 1
ATOM 623 N N . LEU A 1 81 ? 10.945 0.473 3.719 1.00 91.06 81 LEU A N 1
ATOM 624 C CA . LEU A 1 81 ? 10.544 1.092 2.445 1.00 91.06 81 LEU A CA 1
ATOM 625 C C . LEU A 1 81 ? 9.021 1.192 2.245 1.00 91.06 81 LEU A C 1
ATOM 627 O O . LEU A 1 81 ? 8.578 1.809 1.277 1.00 91.06 81 LEU A O 1
ATOM 631 N N . LYS A 1 82 ? 8.213 0.591 3.124 1.00 90.88 82 LYS A N 1
ATOM 632 C CA . LYS A 1 82 ? 6.747 0.683 3.100 1.00 90.88 82 LYS A CA 1
ATOM 633 C C . LYS A 1 82 ? 6.179 1.783 3.995 1.00 90.88 82 LYS A C 1
ATOM 635 O O . LYS A 1 82 ? 4.968 1.988 3.987 1.00 90.88 82 LYS A O 1
ATOM 640 N N . GLY A 1 83 ? 7.039 2.526 4.697 1.00 90.75 83 GLY A N 1
ATOM 641 C CA . GLY A 1 83 ? 6.647 3.735 5.425 1.00 90.75 83 GLY A CA 1
ATOM 642 C C . GLY A 1 83 ? 5.802 3.472 6.672 1.00 90.75 83 GLY A C 1
ATOM 643 O O . GLY A 1 83 ? 4.942 4.286 7.005 1.00 90.75 83 GLY A O 1
ATOM 644 N N . TYR A 1 84 ? 6.001 2.325 7.328 1.00 89.69 84 TYR A N 1
ATOM 645 C CA . TYR A 1 84 ? 5.281 1.960 8.553 1.00 89.69 84 TYR A CA 1
ATOM 646 C C . TYR A 1 84 ? 5.582 2.890 9.732 1.00 89.69 84 TYR A C 1
ATOM 648 O O . TYR A 1 84 ? 4.695 3.159 10.534 1.00 89.69 84 TYR A O 1
ATOM 656 N N . ASP A 1 85 ? 6.794 3.437 9.784 1.00 90.38 85 ASP A N 1
ATOM 657 C CA . ASP A 1 85 ? 7.187 4.511 10.698 1.00 90.38 85 ASP A CA 1
ATOM 658 C C . ASP A 1 85 ? 6.240 5.713 10.581 1.00 90.38 85 ASP A C 1
ATOM 660 O O . ASP A 1 85 ? 5.584 6.098 11.545 1.00 90.38 85 ASP A O 1
ATOM 664 N N . ARG A 1 86 ? 6.059 6.229 9.362 1.00 93.88 86 ARG A N 1
ATOM 665 C CA . ARG A 1 86 ? 5.167 7.367 9.107 1.00 93.88 86 ARG A CA 1
ATOM 666 C C . ARG A 1 86 ? 3.710 7.025 9.368 1.00 93.88 86 ARG A C 1
ATOM 668 O O . ARG A 1 86 ? 2.949 7.878 9.810 1.00 93.88 86 ARG A O 1
ATOM 675 N N . PHE A 1 87 ? 3.304 5.797 9.055 1.00 94.94 87 PHE A N 1
ATOM 676 C CA . PHE A 1 87 ? 1.941 5.340 9.304 1.00 94.94 87 PHE A CA 1
ATOM 677 C C . PHE A 1 87 ? 1.613 5.368 10.803 1.00 94.94 87 PHE A C 1
ATOM 679 O O . PHE A 1 87 ? 0.544 5.840 11.185 1.00 94.94 87 PHE A O 1
ATOM 686 N N . LEU A 1 88 ? 2.554 4.931 11.645 1.00 93.56 88 LEU A N 1
ATOM 687 C CA . LEU A 1 88 ? 2.444 4.999 13.100 1.00 93.56 88 LEU A CA 1
ATOM 688 C C . LEU A 1 88 ? 2.476 6.439 13.621 1.00 93.56 88 LEU A C 1
ATOM 690 O O . LEU A 1 88 ? 1.653 6.774 14.469 1.00 93.56 88 LEU A O 1
ATOM 694 N N . ASP A 1 89 ? 3.351 7.296 13.089 1.00 95.69 89 ASP A N 1
ATOM 695 C CA . ASP A 1 89 ? 3.401 8.717 13.465 1.00 95.69 89 ASP A CA 1
ATOM 696 C C . ASP A 1 89 ? 2.057 9.416 13.199 1.00 95.69 89 ASP A C 1
ATOM 698 O O . ASP A 1 89 ? 1.541 10.146 14.047 1.00 95.69 89 ASP A O 1
ATOM 702 N N . ILE A 1 90 ? 1.449 9.151 12.037 1.00 96.00 90 ILE A N 1
ATOM 703 C CA . ILE A 1 90 ? 0.127 9.680 11.672 1.00 96.00 90 ILE A CA 1
ATOM 704 C C . ILE A 1 90 ? -0.952 9.135 12.614 1.00 96.00 90 ILE A C 1
ATOM 706 O O . ILE A 1 90 ? -1.800 9.898 13.077 1.00 96.00 90 ILE A O 1
ATOM 710 N N . ALA A 1 91 ? -0.924 7.836 12.919 1.00 96.06 91 ALA A N 1
ATOM 711 C CA . ALA A 1 91 ? -1.880 7.223 13.835 1.00 96.06 91 ALA A CA 1
ATOM 712 C C . ALA A 1 91 ? -1.792 7.841 15.239 1.00 96.06 91 ALA A C 1
ATOM 714 O O . ALA A 1 91 ? -2.809 8.235 15.807 1.00 96.06 91 ALA A O 1
ATOM 715 N N . ALA A 1 92 ? -0.577 7.983 15.774 1.00 95.88 92 ALA A N 1
ATOM 716 C CA . ALA A 1 92 ? -0.331 8.570 17.087 1.00 95.88 92 ALA A CA 1
ATOM 717 C C . ALA A 1 92 ? -0.796 10.032 17.174 1.00 95.88 92 ALA A C 1
ATOM 719 O O . ALA A 1 92 ? -1.279 10.453 18.224 1.00 95.88 92 ALA A O 1
ATOM 720 N N . ALA A 1 93 ? -0.684 10.788 16.079 1.00 96.88 93 ALA A N 1
ATOM 721 C CA . ALA A 1 93 ? -1.150 12.168 16.013 1.00 96.88 93 ALA A CA 1
ATOM 722 C C . ALA A 1 93 ? -2.681 12.286 15.914 1.00 96.88 93 ALA A C 1
ATOM 724 O O . ALA A 1 93 ? -3.255 13.182 16.524 1.00 96.88 93 ALA A O 1
ATOM 725 N N . LEU A 1 94 ? -3.346 11.403 15.159 1.00 97.00 94 LEU A N 1
ATOM 726 C CA . LEU A 1 94 ? -4.766 11.562 14.819 1.00 97.00 94 LEU A CA 1
ATOM 727 C C . LEU A 1 94 ? -5.736 10.821 15.743 1.00 97.00 94 LEU A C 1
ATOM 729 O O . LEU A 1 94 ? -6.837 11.312 15.971 1.00 97.00 94 LEU A O 1
ATOM 733 N N . ILE A 1 95 ? -5.358 9.662 16.291 1.00 95.19 95 ILE A N 1
ATOM 734 C CA . ILE A 1 95 ? -6.236 8.878 17.181 1.00 95.19 95 ILE A CA 1
ATOM 735 C C . ILE A 1 95 ? -6.732 9.693 18.395 1.00 95.19 95 ILE A C 1
ATOM 737 O O . ILE A 1 95 ? -7.910 9.562 18.734 1.00 95.19 95 ILE A O 1
ATOM 741 N N . PRO A 1 96 ? -5.905 10.534 19.057 1.00 95.69 96 PRO A N 1
ATOM 742 C CA . PRO A 1 96 ? -6.371 11.341 20.185 1.00 95.69 96 PRO A CA 1
ATOM 743 C C . PRO A 1 96 ? -7.423 12.391 19.808 1.00 95.69 96 PRO A C 1
ATOM 745 O O . PRO A 1 96 ? -8.272 12.713 20.637 1.00 95.69 96 PRO A O 1
ATOM 748 N N . GLU A 1 97 ? -7.360 12.930 18.588 1.00 96.44 97 GLU A N 1
ATOM 749 C CA . GLU A 1 97 ? -8.281 13.971 18.119 1.00 96.44 97 GLU A CA 1
ATOM 750 C C . GLU A 1 97 ? -9.552 13.383 17.497 1.00 96.44 97 GLU A C 1
ATOM 752 O O . GLU A 1 97 ? -10.627 13.961 17.638 1.00 96.44 97 GLU A O 1
ATOM 757 N N . GLU A 1 98 ? -9.455 12.206 16.872 1.00 95.44 98 GLU A N 1
ATOM 758 C CA . GLU A 1 98 ? -10.560 11.556 16.169 1.00 95.44 98 GLU A CA 1
ATOM 759 C C . GLU A 1 98 ? -10.690 10.069 16.553 1.00 95.44 98 GLU A C 1
ATOM 761 O O . GLU A 1 98 ? -10.232 9.182 15.824 1.00 95.44 98 GLU A O 1
ATOM 766 N N . PRO A 1 99 ? -11.394 9.748 17.659 1.00 91.31 99 PRO A N 1
ATOM 767 C CA . PRO A 1 99 ? -11.555 8.372 18.150 1.00 91.31 99 PRO A CA 1
ATOM 768 C C . PRO A 1 99 ? -12.320 7.431 17.206 1.00 91.31 99 PRO A C 1
ATOM 770 O O . PRO A 1 99 ? -12.413 6.231 17.455 1.00 91.31 99 PRO A O 1
ATOM 773 N N . THR A 1 100 ? -12.921 7.967 16.140 1.00 95.81 100 THR A N 1
ATOM 774 C CA . THR A 1 100 ? -13.602 7.178 15.103 1.00 95.81 100 THR A CA 1
ATOM 775 C C . THR A 1 100 ? -12.642 6.625 14.046 1.00 95.81 100 THR A C 1
ATOM 777 O O . THR A 1 100 ? -13.051 5.785 13.235 1.00 95.81 100 THR A O 1
ATOM 780 N N . LEU A 1 101 ? -11.378 7.069 14.053 1.00 97.50 101 LEU A N 1
ATOM 781 C CA . LEU A 1 101 ? -10.326 6.578 13.171 1.00 97.50 101 LEU A CA 1
ATOM 782 C C . LEU A 1 101 ? -9.684 5.315 13.739 1.00 97.50 101 LEU A C 1
ATOM 784 O O . LEU A 1 101 ? -9.224 5.275 14.877 1.00 97.50 101 LEU A O 1
ATOM 788 N N . TYR A 1 102 ? -9.597 4.294 12.897 1.00 97.12 102 TYR A N 1
ATOM 789 C CA . TYR A 1 102 ? -8.911 3.045 13.191 1.00 97.12 102 TYR A CA 1
ATOM 790 C C . TYR A 1 102 ? -7.804 2.839 12.167 1.00 97.12 102 TYR A C 1
ATOM 792 O O . TYR A 1 102 ? -8.034 2.921 10.961 1.00 97.12 102 TYR A O 1
ATOM 800 N N . PHE A 1 103 ? -6.603 2.545 12.650 1.00 96.88 103 PHE A N 1
ATOM 801 C CA . PHE A 1 103 ? -5.444 2.273 11.810 1.00 96.88 103 PHE A CA 1
ATOM 802 C C . PHE A 1 103 ? -5.177 0.771 11.799 1.00 96.88 103 PHE A C 1
ATOM 804 O O . PHE A 1 103 ? -5.028 0.159 12.855 1.00 96.88 103 PHE A O 1
ATOM 811 N N . LEU A 1 104 ? -5.129 0.173 10.608 1.00 95.44 104 LEU A N 1
ATOM 812 C CA . LEU A 1 104 ? -4.912 -1.261 10.430 1.00 95.44 104 LEU A CA 1
ATOM 813 C C . LEU A 1 104 ? -3.672 -1.509 9.568 1.00 95.44 104 LEU A C 1
ATOM 815 O O . LEU A 1 104 ? -3.648 -1.162 8.388 1.00 95.44 104 LEU A O 1
ATOM 819 N N . MET A 1 105 ? -2.657 -2.140 10.154 1.00 93.38 105 MET A N 1
ATOM 820 C CA . MET A 1 105 ? -1.467 -2.615 9.444 1.00 93.38 105 MET A CA 1
ATOM 821 C C . MET A 1 105 ? -1.587 -4.121 9.226 1.00 93.38 105 MET A C 1
ATOM 823 O O . MET A 1 105 ? -1.817 -4.864 10.177 1.00 93.38 105 MET A O 1
ATOM 827 N N . VAL A 1 106 ? -1.440 -4.573 7.983 1.00 93.12 106 VAL A N 1
ATOM 828 C CA . VAL A 1 106 ? -1.560 -5.986 7.609 1.00 93.12 106 VAL A CA 1
ATOM 829 C C . VAL A 1 106 ? -0.349 -6.395 6.791 1.00 93.12 106 VAL A C 1
ATOM 831 O O . VAL A 1 106 ? -0.064 -5.823 5.739 1.00 93.12 106 VAL A O 1
ATOM 834 N N . GLY A 1 107 ? 0.344 -7.427 7.242 1.00 91.00 107 GLY A N 1
ATOM 835 C CA . GLY A 1 107 ? 1.539 -7.910 6.579 1.00 91.00 107 GLY A CA 1
ATOM 836 C C . GLY A 1 107 ? 2.386 -8.747 7.512 1.00 91.00 107 GLY A C 1
ATOM 837 O O . GLY A 1 107 ? 2.004 -8.979 8.650 1.00 91.00 107 GLY A O 1
ATOM 838 N N . HIS A 1 108 ? 3.519 -9.192 6.980 1.00 90.81 108 HIS A N 1
ATOM 839 C CA . HIS A 1 108 ? 4.594 -9.790 7.759 1.00 90.81 108 HIS A CA 1
ATOM 840 C C . HIS A 1 108 ? 5.936 -9.265 7.253 1.00 90.81 108 HIS A C 1
ATOM 842 O O . HIS A 1 108 ? 6.004 -8.760 6.123 1.00 90.81 108 HIS A O 1
ATOM 848 N N . GLY A 1 109 ? 7.013 -9.374 8.028 1.00 87.69 109 GLY A N 1
ATOM 849 C CA . GLY A 1 109 ? 8.335 -8.941 7.573 1.00 87.69 109 GLY A CA 1
ATOM 850 C C . GLY A 1 109 ? 9.388 -8.814 8.673 1.00 87.69 109 GLY A C 1
ATOM 851 O O . GLY A 1 109 ? 9.094 -9.026 9.840 1.00 87.69 109 GLY A O 1
ATOM 852 N N . PRO A 1 110 ? 10.634 -8.471 8.304 1.00 81.81 110 PRO A N 1
ATOM 853 C CA . PRO A 1 110 ? 11.751 -8.375 9.248 1.00 81.81 110 PRO A CA 1
ATOM 854 C C . PRO A 1 110 ? 11.580 -7.290 10.321 1.00 81.81 110 PRO A C 1
ATOM 856 O O . PRO A 1 110 ? 12.266 -7.346 11.333 1.00 81.81 110 PRO A O 1
ATOM 859 N N . GLU A 1 111 ? 10.698 -6.313 10.097 1.00 76.81 111 GLU A N 1
ATOM 860 C CA . GLU A 1 111 ? 10.362 -5.267 11.073 1.00 76.81 111 GLU A CA 1
ATOM 861 C C . GLU A 1 111 ? 9.237 -5.703 12.036 1.00 76.81 111 GLU A C 1
ATOM 863 O O . GLU A 1 111 ? 8.734 -4.889 12.807 1.00 76.81 111 GLU A O 1
ATOM 868 N N . GLU A 1 112 ? 8.801 -6.969 11.996 1.00 71.81 112 GLU A N 1
ATOM 869 C CA . GLU A 1 112 ? 7.972 -7.528 13.063 1.00 71.81 112 GLU A CA 1
ATOM 870 C C . GLU A 1 112 ? 8.766 -7.543 14.367 1.00 71.81 112 GLU A C 1
ATOM 872 O O . GLU A 1 112 ? 9.780 -8.232 14.494 1.00 71.81 112 GLU A O 1
ATOM 877 N N . THR A 1 113 ? 8.285 -6.814 15.370 1.00 59.28 113 THR A N 1
ATOM 878 C CA . THR A 1 113 ? 8.734 -7.047 16.739 1.00 59.28 113 THR A CA 1
ATOM 879 C C . THR A 1 113 ? 8.269 -8.452 17.137 1.00 59.28 113 THR A C 1
ATOM 881 O O . THR A 1 113 ? 7.069 -8.720 17.033 1.00 59.28 113 THR A O 1
ATOM 884 N N . PRO A 1 114 ? 9.157 -9.360 17.585 1.00 49.22 114 PRO A N 1
ATOM 885 C CA . PRO A 1 114 ? 8.702 -10.611 18.175 1.00 49.22 114 PRO A CA 1
ATOM 886 C C . PRO A 1 114 ? 7.820 -10.274 19.383 1.00 49.22 114 PRO A C 1
ATOM 888 O O . PRO A 1 114 ? 8.242 -9.507 20.251 1.00 49.22 114 PRO A O 1
ATOM 891 N N . LEU A 1 115 ? 6.584 -10.784 19.366 1.00 45.81 115 LEU A N 1
ATOM 892 C CA . LEU A 1 115 ? 5.624 -10.676 20.470 1.00 45.81 115 LEU A CA 1
ATOM 893 C C . LEU A 1 115 ? 6.203 -11.232 21.777 1.00 45.81 115 LEU A C 1
ATOM 895 O O . LEU A 1 115 ? 6.903 -12.271 21.717 1.00 45.81 115 LEU A O 1
#

Radius of gyration: 20.62 Å; Cα contacts (8 Å, |Δi|>4): 108; chains: 1; bounding box: 46×27×49 Å

pLDDT: mean 89.39, std 11.36, range [45.81, 97.5]